Protein 2VY1 (pdb70)

Nearest PDB structures (foldseek):
  2vy1-assembly1_A  TM=1.006E+00  e=1.551E-28  Arabidopsis thaliana
  4bhk-assembly1_B  TM=9.952E-01  e=1.470E-21  Physcomitrium patens
  8p63-assembly1_H  TM=2.508E-01  e=1.959E+00  Saccharomyces cerevisiae

CATH classification: 1.10.4180.10

Radius of gyration: 17.24 Å; Cα contacts (8 Å, |Δi|>4): 182; chains: 1; bounding box: 30×41×56 Å

GO terms:
  GO:0042803 protein homodimerization activity (F, IDA)
  GO:0005515 protein binding (F, IPI)
  GO:0003700 DNA-binding transcription factor activity (F, IDA)
  GO:0031490 chromatin DNA binding (F, IDA)
  GO:0043565 sequence-specific DNA binding (F, IDA)
  GO:0005634 nucleus (C, TAS)
  GO:0003700 DNA-binding transcription factor activity (F, TAS)
  GO:0009740 gibberellic acid mediated signaling pathway (P, TAS)
  GO:0010077 maintenance of inflorescence meristem identity (P, IGI)
  GO:0010582 floral meristem determinacy (P, IGI)
  GO:0009908 flower development (P, IMP)
  GO:0000976 transcription cis-regulatory region binding (F, IPI)

B-factor: mean 44.7, std 11.56, range [27.02, 99.77]

Secondary structure (P-SEA, 3-state):
ccccccccccccccccccccaaaaaaaaaaaaaaaaaaaaaaaaacccccccccaaaaaaaaaacccccccaaaaaaaaaaaaaaccaaaaaaaaaaaaaacccaaaaaaaaaaaaaaaaaacccaaaaaaaaccccccccccaaaaaaaaaaaaaaaacccc

InterPro domains:
  IPR002910 Floricaula/leafy protein [PTHR36079] (1-395)
  IPR035079 Floricaula/Leafy protein, SAM domain [PF01698] (45-123)
  IPR035209 Floricaula/leafy, DNA-binding C-terminal domain [PF17538] (225-389)
  IPR038276 Floricaula/leafy, C-terminal domain superfamily [G3DSA:1.10.4180.10] (227-396)

Structure (mmCIF, N/CA/C/O backbone):
data_2VY1
#
_entry.id   2VY1
#
_cell.length_a   98.390
_cell.length_b   98.390
_cell.length_c   176.440
_cell.angle_alpha   90.00
_cell.angle_beta   90.00
_cell.angle_gamma   120.00
#
_symmetry.space_group_name_H-M   'P 65 2 2'
#
loop_
_entity.id
_entity.type
_entity.pdbx_description
1 polymer 'PROTEIN LEAFY'
2 polymer "5'-D(*TP*TP*AP*CP*GP*GP*AP*CP*CP*AP *CP*TP*GP*GP*TP*CP*CP*TP*TP*CP)-3'"
3 water water
#
loop_
_atom_site.group_PDB
_atom_site.id
_atom_site.type_symbol
_atom_site.label_atom_id
_atom_site.label_alt_id
_atom_site.label_comp_id
_atom_site.label_asym_id
_atom_site.label_entity_id
_atom_site.label_seq_id
_atom_site.pdbx_PDB_ins_code
_atom_site.Cartn_x
_atom_site.Cartn_y
_atom_site.Cartn_z
_atom_site.occupancy
_atom_site.B_iso_or_equiv
_atom_site.auth_seq_id
_atom_site.auth_comp_id
_atom_site.auth_asym_id
_atom_site.auth_atom_id
_atom_site.pdbx_PDB_model_num
ATOM 1 N N . ARG A 1 7 ? 42.873 28.311 -0.214 1.00 53.99 237 ARG A N 1
ATOM 2 C CA . ARG A 1 7 ? 42.132 27.870 0.970 1.00 50.55 237 ARG A CA 1
ATOM 3 C C . ARG A 1 7 ? 40.844 28.673 1.127 1.00 49.53 237 ARG A C 1
ATOM 4 O O . ARG A 1 7 ? 40.864 29.904 1.091 1.00 48.13 237 ARG A O 1
ATOM 12 N N . GLU A 1 8 ? 39.721 27.976 1.286 1.00 42.98 238 GLU A N 1
ATOM 13 C CA . GLU A 1 8 ? 38.442 28.638 1.517 1.00 42.50 238 GLU A CA 1
ATOM 14 C C . GLU A 1 8 ? 38.483 29.457 2.805 1.00 41.51 238 GLU A C 1
ATOM 15 O O . GLU A 1 8 ? 39.192 29.106 3.741 1.00 36.68 238 GLU A O 1
ATOM 21 N N . HIS A 1 9 ? 37.718 30.544 2.846 1.00 41.17 239 HIS A N 1
ATOM 22 C CA . HIS A 1 9 ? 37.549 31.303 4.079 1.00 42.21 239 HIS A CA 1
ATOM 23 C C . HIS A 1 9 ? 36.841 30.441 5.115 1.00 41.51 239 HIS A C 1
ATOM 24 O O . HIS A 1 9 ? 35.953 29.663 4.766 1.00 38.77 239 HIS A O 1
ATOM 31 N N . PRO A 1 10 ? 37.230 30.574 6.392 1.00 40.17 240 PRO A N 1
ATOM 32 C CA . PRO A 1 10 ? 36.643 29.745 7.452 1.00 39.52 240 PRO A CA 1
ATOM 33 C C . PRO A 1 10 ? 35.168 30.061 7.659 1.00 36.50 240 PRO A C 1
ATOM 34 O O . PRO A 1 10 ? 34.721 31.171 7.364 1.00 36.48 240 PRO A O 1
ATOM 38 N N . PHE A 1 11 ? 34.416 29.091 8.167 1.00 36.76 241 PHE A N 1
ATOM 39 C CA . PHE A 1 11 ? 33.014 29.321 8.485 1.00 35.27 241 PHE A CA 1
ATOM 40 C C . PHE A 1 11 ? 32.912 30.084 9.795 1.00 35.47 241 PHE A C 1
ATOM 41 O O . PHE A 1 11 ? 33.793 29.991 10.643 1.00 34.63 241 PHE A O 1
ATOM 49 N N . ILE A 1 12 ? 31.834 30.839 9.948 1.00 34.19 242 ILE A N 1
ATOM 50 C CA . ILE A 1 12 ? 31.462 31.400 11.241 1.00 36.84 242 ILE A CA 1
ATOM 51 C C . ILE A 1 12 ? 29.984 31.122 11.448 1.00 37.04 242 ILE A C 1
ATOM 52 O O . ILE A 1 12 ? 29.248 30.926 10.482 1.00 34.28 242 ILE A O 1
ATOM 57 N N . VAL A 1 13 ? 29.545 31.109 12.701 1.00 35.22 243 VAL A N 1
ATOM 58 C CA . VAL A 1 13 ? 28.135 30.887 12.992 1.00 34.64 243 VAL A CA 1
ATOM 59 C C . VAL A 1 13 ? 27.300 32.069 12.511 1.00 40.24 243 VAL A C 1
ATOM 60 O O . VAL A 1 13 ? 27.506 33.203 12.943 1.00 42.91 243 VAL A O 1
ATOM 64 N N . THR A 1 14 ? 26.370 31.805 11.598 1.00 39.55 244 THR A N 1
ATOM 65 C CA . THR A 1 14 ? 25.466 32.841 11.108 1.00 37.49 244 THR A CA 1
ATOM 66 C C . THR A 1 14 ? 24.016 32.444 11.371 1.00 41.91 244 THR A C 1
ATOM 67 O O . THR A 1 14 ? 23.713 31.272 11.619 1.00 38.84 244 THR A O 1
ATOM 71 N N . GLU A 1 15 ? 23.124 33.426 11.333 1.00 41.70 245 GLU A N 1
ATOM 72 C CA . GLU A 1 15 ? 21.699 33.149 11.424 1.00 42.01 245 GLU A CA 1
ATOM 73 C C . GLU A 1 15 ? 21.161 32.972 10.010 1.00 41.01 245 GLU A C 1
ATOM 74 O O . GLU A 1 15 ? 21.817 33.371 9.047 1.00 39.34 245 GLU A O 1
ATOM 80 N N . PRO A 1 16 ? 19.981 32.344 9.873 1.00 40.81 246 PRO A N 1
ATOM 81 C CA . PRO A 1 16 ? 19.439 32.045 8.542 1.00 43.33 246 PRO A CA 1
ATOM 82 C C . PRO A 1 16 ? 19.381 33.274 7.645 1.00 41.42 246 PRO A C 1
ATOM 83 O O . PRO A 1 16 ? 18.893 34.319 8.070 1.00 42.09 246 PRO A O 1
ATOM 87 N N . GLY A 1 17 ? 19.881 33.146 6.423 1.00 39.56 247 GLY A N 1
ATOM 88 C CA . GLY A 1 17 ? 19.828 34.229 5.458 1.00 40.96 247 GLY A CA 1
ATOM 89 C C . GLY A 1 17 ? 20.967 35.224 5.585 1.00 42.89 247 GLY A C 1
ATOM 90 O O . GLY A 1 17 ? 21.176 36.044 4.697 1.00 43.57 247 GLY A O 1
ATOM 91 N N . GLU A 1 18 ? 21.709 35.152 6.684 1.00 42.06 248 GLU A N 1
ATOM 92 C CA . GLU A 1 18 ? 22.799 36.093 6.919 1.00 42.69 248 GLU A CA 1
ATOM 93 C C . GLU A 1 18 ? 23.996 35.864 5.995 1.00 44.15 248 GLU A C 1
ATOM 94 O O . GLU A 1 18 ? 24.510 34.749 5.888 1.00 44.59 248 GLU A O 1
ATOM 100 N N . VAL A 1 19 ? 24.436 36.921 5.321 1.00 44.42 249 VAL A N 1
ATOM 101 C CA . VAL A 1 19 ? 25.690 36.869 4.583 1.00 45.94 249 VAL A CA 1
ATOM 102 C C . VAL A 1 19 ? 26.834 37.192 5.543 1.00 46.95 249 VAL A C 1
ATOM 103 O O . VAL A 1 19 ? 26.781 38.189 6.264 1.00 45.62 249 VAL A O 1
ATOM 107 N N . ALA A 1 20 ? 27.854 36.340 5.572 1.00 44.10 250 ALA A N 1
ATOM 108 C CA . ALA A 1 20 ? 28.989 36.561 6.463 1.00 44.73 250 ALA A CA 1
ATOM 109 C C . ALA A 1 20 ? 29.832 37.731 5.961 1.00 47.25 250 ALA A C 1
ATOM 110 O O . ALA A 1 20 ? 30.127 37.824 4.771 1.00 45.21 250 ALA A O 1
ATOM 112 N N . ARG A 1 21 ? 30.211 38.628 6.869 1.00 48.67 251 ARG A N 1
ATOM 113 C CA . ARG A 1 21 ? 31.016 39.789 6.496 1.00 46.69 251 ARG A CA 1
ATOM 114 C C . ARG A 1 21 ? 32.490 39.432 6.489 1.00 43.77 251 ARG A C 1
ATOM 115 O O . ARG A 1 21 ? 32.945 38.630 7.304 1.00 44.24 251 ARG A O 1
ATOM 123 N N . GLY A 1 22 ? 33.239 40.050 5.584 1.00 44.46 252 GLY A N 1
ATOM 124 C CA . GLY A 1 22 ? 34.679 39.891 5.566 1.00 44.29 252 GLY A CA 1
ATOM 125 C C . GLY A 1 22 ? 35.108 38.576 4.948 1.00 46.22 252 GLY A C 1
ATOM 126 O O . GLY A 1 22 ? 34.372 37.983 4.156 1.00 44.13 252 GLY A O 1
ATOM 127 N N . LYS A 1 23 ? 36.302 38.120 5.310 1.00 39.82 253 LYS A N 1
ATOM 128 C CA . LYS A 1 23 ? 36.850 36.895 4.744 1.00 47.13 253 LYS A CA 1
ATOM 129 C C . LYS A 1 23 ? 36.355 35.677 5.517 1.00 41.85 253 LYS A C 1
ATOM 130 O O . LYS A 1 23 ? 37.142 34.920 6.086 1.00 38.19 253 LYS A O 1
ATOM 136 N N . LYS A 1 24 ? 35.034 35.514 5.536 1.00 40.34 254 LYS A N 1
ATOM 137 C CA . LYS A 1 24 ? 34.375 34.429 6.256 1.00 41.12 254 LYS A CA 1
ATOM 138 C C . LYS A 1 24 ? 33.275 33.883 5.362 1.00 38.06 254 LYS A C 1
ATOM 139 O O . LYS A 1 24 ? 32.781 34.592 4.487 1.00 36.95 254 LYS A O 1
ATOM 145 N N . ASN A 1 25 ? 32.888 32.631 5.593 1.00 37.49 255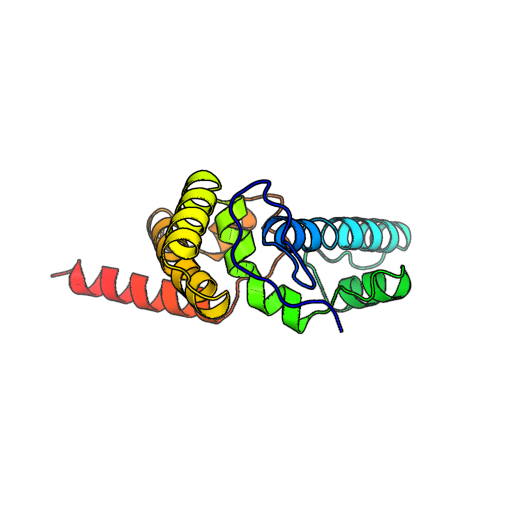 ASN A N 1
ATOM 146 C CA . ASN A 1 25 ? 31.706 32.053 4.953 1.00 37.21 255 ASN A CA 1
ATOM 147 C C . ASN A 1 25 ? 30.659 31.741 6.020 1.00 34.78 255 ASN A C 1
ATOM 148 O O . ASN A 1 25 ? 31.006 31.420 7.158 1.00 34.76 255 ASN A O 1
ATOM 153 N N . GLY A 1 26 ? 29.383 31.847 5.660 1.00 33.60 256 GLY A N 1
ATOM 154 C CA . GLY A 1 26 ? 28.300 31.573 6.599 1.00 35.11 256 GLY A CA 1
ATOM 155 C C . GLY A 1 26 ? 27.792 30.135 6.547 1.00 36.48 256 GLY A C 1
ATOM 156 O O . GLY A 1 26 ? 28.237 29.336 5.720 1.00 31.48 256 GLY A O 1
ATOM 157 N N . LEU A 1 27 ? 26.851 29.804 7.426 1.00 34.48 257 LEU A N 1
ATOM 158 C CA . LEU A 1 27 ? 26.355 28.430 7.529 1.00 35.15 257 LEU A CA 1
ATOM 159 C C . LEU A 1 27 ? 25.382 28.028 6.416 1.00 35.60 257 LEU A C 1
ATOM 160 O O . LEU A 1 27 ? 25.261 26.847 6.089 1.00 35.09 257 LEU A O 1
ATOM 165 N N . ASP A 1 28 ? 24.696 28.999 5.827 1.00 35.89 258 ASP A N 1
ATOM 166 C CA . ASP A 1 28 ? 23.841 28.700 4.687 1.00 36.60 258 ASP A CA 1
ATOM 167 C C . ASP A 1 28 ? 24.693 28.324 3.478 1.00 37.36 258 ASP A C 1
ATOM 168 O O . ASP A 1 28 ? 24.343 27.428 2.708 1.00 35.58 258 ASP A O 1
ATOM 173 N N . TYR A 1 29 ? 25.826 29.002 3.330 1.00 33.58 259 TYR A N 1
ATOM 174 C CA . TYR A 1 29 ? 26.814 28.636 2.322 1.00 32.69 259 TYR A CA 1
ATOM 175 C C . TYR A 1 29 ? 27.285 27.192 2.547 1.00 31.61 259 TYR A C 1
ATOM 176 O O . TYR A 1 29 ? 27.388 26.413 1.603 1.00 33.59 259 TYR A O 1
ATOM 185 N N . LEU A 1 30 ? 27.574 26.848 3.798 1.00 28.96 260 LEU A N 1
ATOM 186 C CA . LEU A 1 30 ? 27.941 25.481 4.167 1.00 31.69 260 LEU A CA 1
ATOM 187 C C . LEU A 1 30 ? 26.877 24.466 3.726 1.00 32.97 260 LEU A C 1
ATOM 188 O O . LEU A 1 30 ? 27.190 23.460 3.099 1.00 30.85 260 LEU A O 1
ATOM 193 N N . PHE A 1 31 ? 25.622 24.722 4.074 1.00 31.58 261 PHE A N 1
ATOM 194 C CA . PHE A 1 31 ? 24.556 23.800 3.698 1.00 32.80 2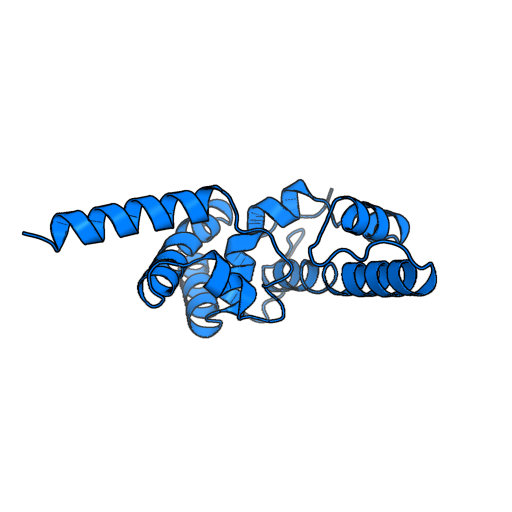61 PHE A CA 1
ATOM 195 C C . PHE A 1 31 ? 24.385 23.725 2.176 1.00 32.98 261 PHE A C 1
ATOM 196 O O . PHE A 1 31 ? 24.079 22.662 1.632 1.00 33.93 261 PHE A O 1
ATOM 204 N N . HIS A 1 32 ? 24.624 24.837 1.491 1.00 30.49 262 HIS A N 1
ATOM 205 C CA . HIS A 1 32 ? 24.582 24.854 0.032 1.00 33.65 262 HIS A CA 1
ATOM 206 C C . HIS A 1 32 ? 25.633 23.927 -0.583 1.00 35.85 262 HIS A C 1
ATOM 207 O O . HIS A 1 32 ? 25.400 23.333 -1.638 1.00 34.11 262 HIS A O 1
ATOM 214 N N . LEU A 1 33 ? 26.787 23.796 0.070 1.00 31.06 263 LEU A N 1
ATOM 215 C CA . LEU A 1 33 ? 27.817 22.893 -0.428 1.00 32.37 263 LEU A CA 1
ATOM 216 C C . LEU A 1 33 ? 27.328 21.441 -0.458 1.00 31.46 263 LEU A C 1
ATOM 217 O O . LEU A 1 33 ? 27.695 20.684 -1.355 1.00 29.73 263 LEU A O 1
ATOM 222 N N . TYR A 1 34 ? 26.516 21.057 0.530 1.00 29.75 264 TYR A N 1
ATOM 223 C CA . TYR A 1 34 ? 25.907 19.725 0.551 1.00 30.00 264 TYR A CA 1
ATOM 224 C C . TYR A 1 34 ? 24.942 19.544 -0.622 1.00 30.92 264 TYR A C 1
ATOM 225 O O . TYR A 1 34 ? 24.916 18.490 -1.250 1.00 30.44 264 TYR A O 1
ATOM 234 N N A GLU A 1 35 ? 24.163 20.582 -0.910 0.50 31.93 265 GLU A N 1
ATOM 235 N N B GLU A 1 35 ? 24.166 20.580 -0.925 0.50 31.91 265 GLU A N 1
ATOM 236 C CA A GLU A 1 35 ? 23.246 20.558 -2.043 0.50 33.80 265 GLU A CA 1
ATOM 237 C CA B GLU A 1 35 ? 23.242 20.524 -2.055 0.50 33.73 265 GLU A CA 1
ATOM 238 C C A GLU A 1 35 ? 24.006 20.392 -3.357 0.50 33.65 265 GLU A C 1
ATOM 239 C C B GLU A 1 35 ? 23.988 20.418 -3.384 0.50 33.46 265 GLU A C 1
ATOM 240 O O A GLU A 1 35 ? 23.573 19.656 -4.243 0.50 34.40 265 GLU A O 1
ATOM 241 O O B GLU A 1 35 ? 23.522 19.757 -4.312 0.50 34.42 265 GLU A O 1
ATOM 252 N N . GLN A 1 36 ? 25.143 21.073 -3.479 1.00 32.18 266 GLN A N 1
ATOM 253 C CA . GLN A 1 36 ? 25.972 20.972 -4.681 1.00 33.12 266 GLN A CA 1
ATOM 254 C C . GLN A 1 36 ? 26.532 19.561 -4.831 1.00 33.61 266 GLN A C 1
ATOM 255 O O . GLN A 1 36 ? 26.624 19.029 -5.941 1.00 31.42 266 GLN A O 1
ATOM 261 N N A CYS A 1 37 ? 26.928 18.962 -3.712 0.50 31.44 267 CYS A N 1
ATOM 262 N N B CYS A 1 37 ? 26.900 18.963 -3.704 0.50 31.48 267 CYS A N 1
ATOM 263 C CA A CYS A 1 37 ? 27.432 17.59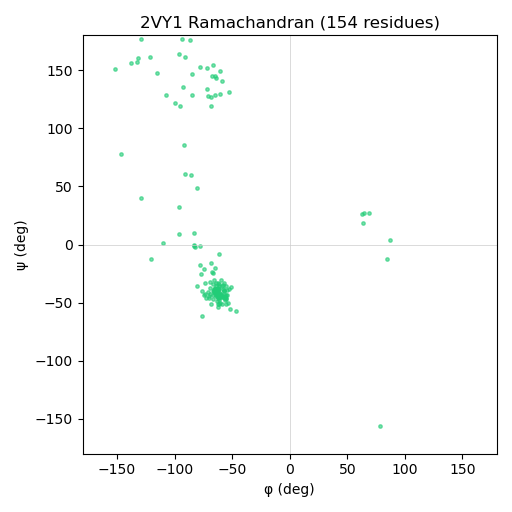1 -3.723 0.50 31.61 267 CYS A CA 1
ATOM 264 C CA B CYS A 1 37 ? 27.447 17.612 -3.687 0.50 31.60 267 CYS A CA 1
ATOM 265 C C A CYS A 1 37 ? 26.360 16.613 -4.154 0.50 32.02 267 CYS A C 1
ATOM 266 C C B CYS A 1 37 ? 26.389 16.574 -4.068 0.50 32.02 267 CYS A C 1
ATOM 267 O O A CYS A 1 37 ? 26.628 15.681 -4.910 0.50 33.72 267 CYS A O 1
ATOM 268 O O B CYS A 1 37 ? 26.693 15.575 -4.718 0.50 33.65 267 CYS A O 1
ATOM 273 N N . ARG A 1 38 ? 25.150 16.812 -3.647 1.00 31.50 268 ARG A N 1
ATOM 274 C CA . ARG A 1 38 ? 24.029 15.981 -4.045 1.00 32.90 268 ARG A CA 1
ATOM 275 C C . ARG A 1 38 ? 23.851 16.035 -5.574 1.00 35.00 268 ARG A C 1
ATOM 276 O O . ARG A 1 38 ? 23.644 15.010 -6.224 1.00 34.28 268 ARG A O 1
ATOM 284 N N . GLU A 1 39 ? 23.941 17.234 -6.142 1.00 32.35 269 GLU A N 1
ATOM 285 C CA . GLU A 1 39 ? 23.819 17.392 -7.589 1.00 35.02 269 GLU A CA 1
ATOM 286 C C . GLU A 1 39 ? 24.919 16.633 -8.315 1.00 35.46 269 GLU A C 1
ATOM 287 O O . GLU A 1 39 ? 24.664 16.006 -9.343 1.00 34.24 269 GLU A O 1
ATOM 293 N N . PHE A 1 40 ? 26.144 16.688 -7.789 1.00 33.26 270 PHE A N 1
ATOM 294 C CA . PHE A 1 40 ? 27.246 15.934 -8.395 1.00 36.31 270 PHE A CA 1
ATOM 295 C C . PHE A 1 40 ? 27.014 14.412 -8.362 1.00 35.82 270 PHE A C 1
ATOM 296 O O . PHE A 1 40 ? 27.349 13.707 -9.320 1.00 33.99 270 PHE A O 1
ATOM 304 N N . LEU A 1 41 ? 26.446 13.912 -7.265 1.00 32.66 271 LEU A N 1
ATOM 305 C CA . LEU A 1 41 ? 26.066 12.504 -7.186 1.00 32.68 271 LEU A CA 1
ATOM 306 C C . LEU A 1 41 ? 25.030 12.143 -8.268 1.00 32.66 271 LEU A C 1
ATOM 307 O O . LEU A 1 41 ? 25.154 11.115 -8.927 1.00 33.04 271 LEU A O 1
ATOM 312 N N . LEU A 1 42 ? 24.013 12.985 -8.434 1.00 33.32 272 LEU A N 1
ATOM 313 C CA . LEU A 1 42 ? 22.998 12.762 -9.471 1.00 35.00 272 LEU A CA 1
ATOM 314 C C . LEU A 1 42 ? 23.636 12.603 -10.841 1.00 33.45 272 LEU A C 1
ATOM 315 O O . LEU A 1 42 ? 23.196 11.781 -11.644 1.00 33.25 272 LEU A O 1
ATOM 320 N N . GLN A 1 43 ? 24.669 13.402 -11.102 1.00 32.91 273 GLN A N 1
ATOM 321 C CA . GLN A 1 43 ? 25.369 13.376 -12.377 1.00 34.63 273 GLN A CA 1
ATOM 322 C C . GLN A 1 43 ? 26.189 12.095 -12.529 1.00 34.98 273 GLN A C 1
ATOM 323 O O . GLN A 1 43 ? 26.228 11.502 -13.610 1.00 32.96 273 GLN A O 1
ATOM 329 N N . VAL A 1 44 ? 26.837 11.674 -11.446 1.00 32.40 274 VAL A N 1
ATOM 330 C CA . VAL A 1 44 ? 27.588 10.418 -11.434 1.00 30.19 274 VAL A CA 1
ATOM 331 C C . VAL A 1 44 ? 26.639 9.240 -11.661 1.00 29.60 274 VAL A C 1
ATOM 332 O O . VAL A 1 44 ? 26.944 8.324 -12.420 1.00 30.90 274 VAL A O 1
ATOM 336 N N . GLN A 1 45 ? 25.478 9.283 -11.011 1.00 27.69 275 GLN A N 1
ATOM 337 C CA . GLN A 1 45 ? 24.472 8.232 -11.162 1.00 31.73 275 GLN A CA 1
ATOM 338 C C . GLN A 1 45 ? 23.951 8.139 -12.602 1.00 32.41 275 GLN A C 1
ATOM 339 O O . GLN A 1 45 ? 23.765 7.049 -13.136 1.00 30.43 275 GLN A O 1
ATOM 345 N N . THR A 1 46 ? 23.699 9.288 -13.212 1.00 30.99 276 THR A N 1
ATOM 346 C CA . THR A 1 46 ? 23.216 9.327 -14.589 1.00 33.45 276 THR A CA 1
ATOM 347 C C . THR A 1 46 ? 24.167 8.597 -15.525 1.00 31.70 276 THR A C 1
ATOM 348 O O . THR A 1 46 ? 23.743 7.789 -16.353 1.00 32.11 276 THR A O 1
ATOM 352 N N . ILE A 1 47 ? 25.457 8.860 -15.361 1.00 30.53 277 ILE A N 1
ATOM 353 C CA . ILE A 1 47 ? 26.471 8.281 -16.226 1.00 34.90 277 ILE A CA 1
ATOM 354 C C . ILE A 1 47 ? 26.698 6.798 -15.931 1.00 37.92 277 ILE A C 1
ATOM 355 O O . ILE A 1 47 ? 26.828 5.996 -16.859 1.00 31.36 277 ILE A O 1
ATOM 360 N N . ALA A 1 48 ? 26.741 6.440 -14.646 1.00 30.74 278 ALA A N 1
ATOM 361 C CA . ALA A 1 48 ? 26.868 5.036 -14.257 1.00 32.47 278 ALA A CA 1
ATOM 362 C C . ALA A 1 48 ? 25.747 4.209 -14.878 1.00 31.86 278 ALA A C 1
ATOM 363 O O . ALA A 1 48 ? 25.996 3.143 -15.446 1.00 33.52 278 ALA A O 1
ATOM 365 N N . LYS A 1 49 ? 24.513 4.696 -14.771 1.00 28.96 279 LYS A N 1
ATOM 366 C CA . LYS A 1 49 ? 23.363 3.969 -15.319 1.00 34.01 279 LYS A CA 1
ATOM 367 C C . LYS A 1 49 ? 23.403 3.886 -16.854 1.00 36.34 279 LYS A C 1
ATOM 368 O O . LYS A 1 49 ? 23.081 2.854 -17.441 1.00 36.78 279 LYS A O 1
ATOM 374 N N . ASP A 1 50 ? 23.801 4.970 -17.505 1.00 34.21 280 ASP A N 1
ATOM 375 C CA . ASP A 1 50 ? 23.907 4.953 -18.961 1.00 34.47 280 ASP A CA 1
ATOM 376 C C . ASP A 1 50 ? 24.988 3.983 -19.437 1.00 35.91 280 ASP A C 1
ATOM 377 O O . ASP A 1 50 ? 24.834 3.325 -20.465 1.00 35.96 280 ASP A O 1
ATOM 382 N N . ARG A 1 51 ? 26.090 3.901 -18.697 1.00 32.36 281 ARG A N 1
ATOM 383 C CA . ARG A 1 51 ? 27.175 2.996 -19.063 1.00 34.92 281 ARG A CA 1
ATOM 384 C C . ARG A 1 51 ? 26.958 1.559 -18.580 1.00 38.91 281 ARG A C 1
ATOM 385 O O . ARG A 1 51 ? 27.793 0.689 -18.819 1.00 39.03 281 ARG A O 1
ATOM 393 N N . GLY A 1 52 ? 25.847 1.308 -17.897 1.00 35.67 282 GLY A N 1
ATOM 394 C CA . GLY A 1 52 ? 25.597 -0.014 -17.359 1.00 40.58 282 GLY A CA 1
ATOM 395 C C . GLY A 1 52 ? 26.536 -0.389 -16.221 1.00 43.62 282 GLY A C 1
ATOM 396 O O . GLY A 1 52 ? 26.809 -1.568 -16.008 1.00 43.06 282 GLY A O 1
ATOM 397 N N . GLU A 1 53 ? 27.035 0.609 -15.494 1.00 37.96 283 GLU A N 1
ATOM 398 C CA . GLU A 1 53 ? 27.913 0.356 -14.351 1.00 39.48 283 GLU A CA 1
ATOM 399 C C . GLU A 1 53 ? 27.117 0.350 -13.051 1.00 39.16 283 GLU A C 1
ATOM 400 O O . GLU A 1 53 ? 25.973 0.810 -13.004 1.00 37.81 283 GLU A O 1
ATOM 406 N N . LYS A 1 54 ? 27.710 -0.182 -11.991 1.00 43.07 284 LYS A N 1
ATOM 407 C CA . LYS A 1 54 ? 27.057 -0.096 -10.691 1.00 44.11 284 LYS A CA 1
ATOM 408 C C . LYS A 1 54 ? 26.869 1.378 -10.324 1.00 37.14 284 LYS A C 1
ATOM 409 O O . LYS A 1 54 ? 27.799 2.178 -10.414 1.00 44.85 284 LYS A O 1
ATOM 415 N N . CYS A 1 55 ? 25.647 1.724 -9.946 1.00 35.19 285 CYS A N 1
ATOM 416 C CA . CYS A 1 55 ? 25.275 3.089 -9.617 1.00 40.38 285 CYS A CA 1
ATOM 417 C C . CYS A 1 55 ? 25.371 3.339 -8.113 1.00 42.09 285 CYS A C 1
ATOM 418 O O . CYS A 1 55 ? 24.665 2.701 -7.335 1.00 35.75 285 CYS A O 1
ATOM 421 N N . PRO A 1 56 ? 26.229 4.284 -7.696 1.00 44.27 286 PRO A N 1
ATOM 422 C CA . PRO A 1 56 ? 26.334 4.612 -6.266 1.00 37.39 286 PRO A CA 1
ATOM 423 C C . PRO A 1 56 ? 25.032 5.214 -5.733 1.00 35.77 286 PRO A C 1
ATOM 424 O O . PRO A 1 56 ? 24.339 5.931 -6.453 1.00 36.55 286 PRO A O 1
ATOM 428 N N . THR A 1 57 ? 24.695 4.912 -4.486 1.00 31.15 287 THR A N 1
ATOM 429 C CA . THR A 1 57 ? 23.531 5.511 -3.851 1.00 34.91 287 THR A CA 1
ATOM 430 C C . THR A 1 57 ? 23.960 6.489 -2.751 1.00 37.32 287 THR A C 1
ATOM 431 O O . THR A 1 57 ? 23.121 7.079 -2.077 1.00 35.74 287 THR A O 1
ATOM 435 N N . LYS A 1 58 ? 25.268 6.647 -2.570 1.00 36.32 288 LYS A N 1
ATOM 436 C CA . LYS A 1 58 ? 25.800 7.530 -1.536 1.00 35.41 288 LYS A CA 1
ATOM 437 C C . LYS A 1 58 ? 26.862 8.418 -2.142 1.00 33.98 288 LYS A C 1
ATOM 438 O O . LYS A 1 58 ? 27.409 8.105 -3.197 1.00 33.86 288 LYS A O 1
ATOM 444 N N . VAL A 1 59 ? 27.167 9.524 -1.472 1.00 32.20 289 VAL A N 1
ATOM 445 C CA . VAL A 1 59 ? 28.310 10.326 -1.870 1.00 34.39 289 VAL A CA 1
ATOM 446 C C . VAL A 1 59 ? 29.540 9.496 -1.566 1.00 32.49 289 VAL A C 1
ATOM 447 O O . VAL A 1 59 ? 29.700 9.012 -0.449 1.00 38.29 289 VAL A O 1
ATOM 451 N N . THR A 1 60 ? 30.393 9.323 -2.567 1.00 34.58 290 THR A N 1
ATOM 452 C CA . THR A 1 60 ? 31.571 8.477 -2.460 1.00 34.88 290 THR A CA 1
ATOM 453 C C . THR A 1 60 ? 32.779 9.262 -2.925 1.00 33.63 290 THR A C 1
ATOM 454 O O . THR A 1 60 ? 32.645 10.395 -3.386 1.00 33.69 290 THR A O 1
ATOM 458 N N . ASN A 1 61 ? 33.958 8.654 -2.824 1.00 35.68 291 ASN A N 1
ATOM 459 C CA . ASN A 1 61 ? 35.168 9.263 -3.357 1.00 34.18 291 ASN A CA 1
ATOM 460 C C . ASN A 1 61 ? 34.958 9.685 -4.799 1.00 38.47 291 ASN A C 1
ATOM 461 O O . ASN A 1 61 ? 35.479 10.709 -5.245 1.00 37.67 291 ASN A O 1
ATOM 466 N N . GLN A 1 62 ? 34.200 8.876 -5.532 1.00 38.53 292 GLN A N 1
ATOM 467 C CA . GLN A 1 62 ? 33.933 9.140 -6.944 1.00 41.64 292 GLN A CA 1
ATOM 468 C C . GLN A 1 62 ? 33.251 10.499 -7.108 1.00 36.09 292 GLN A C 1
ATOM 469 O O . GLN A 1 62 ? 33.599 11.292 -7.982 1.00 38.18 292 GLN A O 1
ATOM 475 N N . VAL A 1 63 ? 32.290 10.779 -6.237 1.00 35.82 293 VAL A N 1
ATOM 476 C CA . VAL A 1 63 ? 31.558 12.032 -6.322 1.00 33.83 293 VAL A CA 1
ATOM 477 C C . VAL A 1 63 ? 32.457 13.227 -6.016 1.00 34.54 293 VAL A C 1
ATOM 478 O O . VAL A 1 63 ? 32.414 14.239 -6.714 1.00 35.16 293 VAL A O 1
ATOM 482 N N . PHE A 1 64 ? 33.284 13.109 -4.979 1.00 34.39 294 PHE A N 1
ATOM 483 C CA . PHE A 1 64 ? 34.235 14.171 -4.658 1.00 32.78 294 PHE A CA 1
ATOM 484 C C . PHE A 1 64 ? 35.202 14.425 -5.818 1.00 37.30 294 PHE A C 1
ATOM 485 O O . PHE A 1 64 ? 35.488 15.576 -6.159 1.00 34.36 294 PHE A O 1
ATOM 493 N N . ARG A 1 65 ? 35.702 13.360 -6.441 1.00 36.97 295 ARG A N 1
ATOM 494 C CA . ARG A 1 65 ? 36.591 13.544 -7.591 1.00 38.05 295 ARG A CA 1
ATOM 495 C C . ARG A 1 65 ? 35.856 14.247 -8.719 1.00 37.17 295 ARG A C 1
ATOM 496 O O . ARG A 1 65 ? 36.413 15.093 -9.414 1.00 41.53 295 ARG A O 1
ATOM 504 N N . TYR A 1 66 ? 34.596 13.883 -8.901 1.00 39.32 296 TYR A N 1
ATOM 505 C CA . TYR A 1 66 ? 33.775 14.498 -9.927 1.00 43.35 296 TYR A CA 1
ATOM 506 C C . TYR A 1 66 ? 33.578 16.002 -9.662 1.00 43.58 296 TYR A C 1
ATOM 507 O O . TYR A 1 66 ? 33.700 16.824 -10.573 1.00 42.43 296 TYR A O 1
ATOM 516 N N . ALA A 1 67 ? 33.290 16.357 -8.412 1.00 39.36 297 ALA A N 1
ATOM 517 C CA . 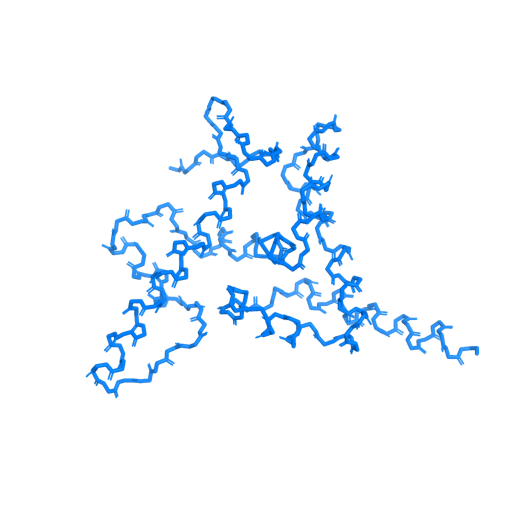ALA A 1 67 ? 33.199 17.764 -8.018 1.00 38.86 297 ALA A CA 1
ATOM 518 C C . ALA A 1 67 ? 34.466 18.529 -8.403 1.00 41.93 297 ALA A C 1
ATOM 519 O O . ALA A 1 67 ? 34.401 19.597 -9.013 1.00 43.03 297 ALA A O 1
ATOM 521 N N . LYS A 1 68 ? 35.617 17.977 -8.033 1.00 37.84 298 LYS A N 1
ATOM 522 C CA . LYS A 1 68 ? 36.895 18.621 -8.309 1.00 43.94 298 LYS A CA 1
ATOM 523 C C . LYS A 1 68 ? 37.104 18.803 -9.814 1.00 49.16 298 LYS A C 1
ATOM 524 O O . LYS A 1 68 ? 37.533 19.865 -10.268 1.00 48.06 298 LYS A O 1
ATOM 530 N N . LYS A 1 69 ? 36.794 17.760 -10.580 1.00 44.76 299 LYS A N 1
ATOM 531 C CA . LYS A 1 69 ? 36.945 17.807 -12.032 1.00 51.79 299 LYS A CA 1
ATOM 532 C C . LYS A 1 69 ? 36.064 18.886 -12.649 1.00 51.38 299 LYS A C 1
ATOM 533 O O . LYS A 1 69 ? 36.440 19.509 -13.641 1.00 54.55 299 LYS A O 1
ATOM 539 N N . SER A 1 70 ? 34.890 19.101 -12.062 1.00 48.33 300 SER A N 1
ATOM 540 C CA . SER A 1 70 ? 33.942 20.078 -12.589 1.00 46.54 300 SER A CA 1
ATOM 541 C C . SER A 1 70 ? 34.242 21.508 -12.140 1.00 49.17 300 SER A C 1
ATOM 542 O O . SER A 1 70 ? 33.438 22.415 -12.351 1.00 52.16 300 SER A O 1
ATOM 545 N N . GLY A 1 71 ? 35.399 21.707 -11.522 1.00 46.79 301 GLY A N 1
ATOM 546 C CA . GLY A 1 71 ? 35.799 23.033 -11.091 1.00 50.77 301 GLY A CA 1
ATOM 547 C C . GLY A 1 71 ? 35.314 23.442 -9.708 1.00 52.25 301 GLY A C 1
ATOM 548 O O . GLY A 1 71 ? 35.544 24.574 -9.286 1.00 49.12 301 GLY A O 1
ATOM 549 N N . ALA A 1 72 ? 34.645 22.534 -8.998 1.00 48.71 302 ALA A N 1
ATOM 550 C CA . ALA A 1 72 ? 34.188 22.833 -7.643 1.00 43.24 302 ALA A CA 1
ATOM 551 C C . ALA A 1 72 ? 35.248 22.421 -6.626 1.00 45.25 302 ALA A C 1
ATOM 552 O O . ALA A 1 72 ? 35.017 21.576 -5.756 1.00 40.73 302 ALA A O 1
ATOM 554 N N . SER A 1 73 ? 36.418 23.033 -6.758 1.00 48.78 303 SER A N 1
ATOM 555 C CA . SER A 1 73 ? 37.576 22.727 -5.927 1.00 52.79 303 SER A CA 1
ATOM 556 C C . SER A 1 73 ? 37.312 22.945 -4.437 1.00 50.35 303 SER A C 1
ATOM 557 O O . SER A 1 73 ? 37.809 22.202 -3.592 1.00 53.79 303 SER A O 1
ATOM 560 N N . TYR A 1 74 ? 36.520 23.963 -4.124 1.00 48.18 304 TYR A N 1
ATOM 561 C CA . TYR A 1 74 ? 36.203 24.301 -2.739 1.00 46.43 304 TYR A CA 1
ATOM 562 C C . TYR A 1 74 ? 35.474 23.170 -2.025 1.00 46.32 304 TYR A C 1
ATOM 563 O O . TYR A 1 74 ? 35.234 23.230 -0.820 1.00 46.08 304 TYR A O 1
ATOM 572 N N . ILE A 1 75 ? 35.094 22.143 -2.771 1.00 41.44 305 ILE A N 1
ATOM 573 C CA . ILE A 1 75 ? 34.530 20.965 -2.143 1.00 39.19 305 ILE A CA 1
ATOM 574 C C . ILE A 1 75 ? 35.666 19.981 -1.877 1.00 45.32 305 ILE A C 1
ATOM 575 O O . ILE A 1 75 ? 36.561 19.805 -2.713 1.00 43.06 305 ILE A O 1
ATOM 580 N N . ASN A 1 76 ? 35.667 19.398 -0.684 1.00 37.10 306 ASN A N 1
ATOM 581 C CA . ASN A 1 76 ? 36.629 18.358 -0.342 1.00 33.95 306 ASN A CA 1
ATOM 582 C C . ASN A 1 76 ? 36.032 17.419 0.702 1.00 33.94 306 ASN A C 1
ATOM 583 O O . ASN A 1 76 ? 35.176 17.820 1.495 1.00 32.48 306 ASN A O 1
ATOM 588 N N . LYS A 1 77 ? 36.477 16.169 0.689 1.00 30.64 307 LYS A N 1
ATOM 589 C CA . LYS A 1 77 ? 35.879 15.131 1.524 1.00 31.82 307 LYS A CA 1
ATOM 590 C C . LYS A 1 77 ? 35.954 15.393 3.043 1.00 27.87 307 LYS A C 1
ATOM 591 O O . LYS A 1 77 ? 34.935 15.300 3.745 1.00 28.93 307 LYS A O 1
ATOM 597 N N . PRO A 1 78 ? 37.156 15.714 3.565 1.00 31.71 308 PRO A N 1
ATOM 598 C CA . PRO A 1 78 ? 37.272 15.888 5.024 1.00 31.45 308 PRO A CA 1
ATOM 599 C C . PRO A 1 78 ? 36.312 16.955 5.547 1.00 28.56 308 PRO A C 1
ATOM 600 O O . PRO A 1 78 ? 35.647 16.739 6.558 1.00 30.88 308 PRO A O 1
ATOM 604 N N . LYS A 1 79 ? 36.239 18.092 4.865 1.00 29.37 309 LYS A N 1
ATOM 605 C CA . LYS A 1 79 ? 35.353 19.177 5.300 1.00 32.39 309 LYS A CA 1
ATOM 606 C C . LYS A 1 79 ? 33.875 18.784 5.253 1.00 30.64 309 LYS A C 1
ATOM 607 O O . LYS A 1 79 ? 33.112 19.072 6.183 1.00 30.64 309 LYS A O 1
ATOM 613 N N . MET A 1 80 ? 33.464 18.140 4.166 1.00 30.29 310 MET A N 1
ATOM 614 C CA . MET A 1 80 ? 32.068 17.722 4.037 1.00 29.75 310 MET A CA 1
ATOM 615 C C . MET A 1 80 ? 31.700 16.668 5.078 1.00 27.02 310 MET A C 1
ATOM 616 O O . MET A 1 80 ? 30.623 16.728 5.662 1.00 28.61 310 MET A O 1
ATOM 621 N N . ARG A 1 81 ? 32.586 15.700 5.306 1.00 28.74 311 ARG A N 1
ATOM 622 C CA . ARG A 1 81 ? 32.332 14.684 6.324 1.00 29.76 311 ARG A CA 1
ATOM 623 C C . ARG A 1 81 ? 32.281 15.306 7.726 1.00 32.73 311 ARG A C 1
ATOM 624 O O . ARG A 1 81 ? 31.468 14.907 8.562 1.00 29.46 311 ARG A O 1
ATOM 632 N N . HIS A 1 82 ? 33.153 16.282 7.974 1.00 31.69 312 HIS A N 1
ATOM 633 C CA . HIS A 1 82 ? 33.233 16.937 9.286 1.00 29.27 312 HIS A CA 1
ATOM 634 C C . HIS A 1 82 ? 31.896 17.555 9.707 1.00 30.02 312 HIS A C 1
ATOM 635 O O . HIS A 1 82 ? 31.444 17.364 10.835 1.00 30.43 312 HIS A O 1
ATOM 642 N N . TYR A 1 83 ? 31.247 18.272 8.795 1.00 28.36 313 TYR A N 1
ATOM 643 C CA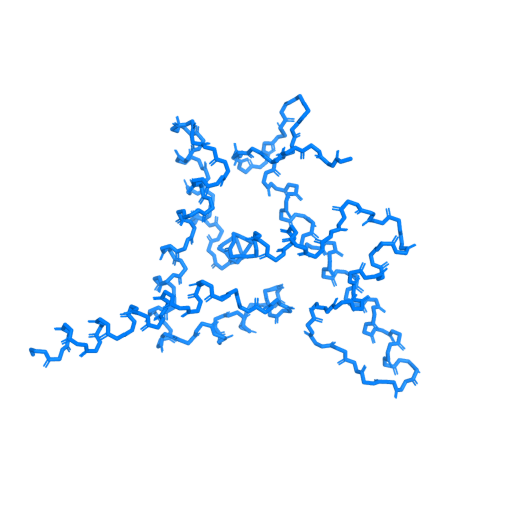 . TYR A 1 83 ? 30.018 18.984 9.137 1.00 29.07 313 TYR A CA 1
ATOM 644 C C . TYR A 1 83 ? 28.708 18.259 8.799 1.00 32.38 313 TYR A C 1
ATOM 645 O O . TYR A 1 83 ? 27.633 18.845 8.906 1.00 30.61 313 TYR A O 1
ATOM 654 N N . VAL A 1 84 ? 28.778 16.995 8.396 1.00 32.50 314 VAL A N 1
ATOM 655 C CA . VAL A 1 84 ? 27.563 16.324 7.933 1.00 28.27 314 VAL A CA 1
ATOM 656 C C . VAL A 1 84 ? 26.414 16.295 8.963 1.00 28.70 314 VAL A C 1
ATOM 657 O O . VAL A 1 84 ? 25.251 16.496 8.602 1.00 30.18 314 VAL A O 1
ATOM 661 N N . HIS A 1 85 ? 26.718 16.071 10.242 1.00 27.89 315 HIS A N 1
ATOM 662 C CA . HIS A 1 85 ? 25.647 16.035 11.241 1.00 29.01 315 HIS A CA 1
ATOM 663 C C . HIS A 1 85 ? 24.995 17.411 11.416 1.00 31.77 315 HIS A C 1
ATOM 664 O O . HIS A 1 85 ? 23.835 17.502 11.814 1.00 32.31 315 HIS A O 1
ATOM 671 N N . CYS A 1 86 ? 25.729 18.476 11.086 1.00 29.25 316 CYS A N 1
ATOM 672 C CA . CYS A 1 86 ? 25.164 19.828 11.128 1.00 30.84 316 CYS A CA 1
ATOM 673 C C . CYS A 1 86 ? 24.142 19.996 10.015 1.00 31.05 316 CYS A C 1
ATOM 674 O O . CYS A 1 86 ? 23.059 20.550 10.219 1.00 27.49 316 CYS A O 1
ATOM 677 N N . TYR A 1 87 ? 24.502 19.524 8.827 1.00 29.26 317 TYR A N 1
ATOM 678 C CA . TYR A 1 87 ? 23.582 19.527 7.700 1.00 28.98 317 TYR A CA 1
ATOM 679 C C . TYR A 1 87 ? 22.380 18.630 8.006 1.00 29.80 317 TYR A C 1
ATOM 680 O O . TYR A 1 87 ? 21.242 18.953 7.652 1.00 33.92 317 TYR A O 1
ATOM 689 N N . ALA A 1 88 ? 22.633 17.504 8.672 1.00 31.01 318 ALA A N 1
ATOM 690 C CA . ALA A 1 88 ? 21.559 16.597 9.082 1.00 32.42 318 ALA A CA 1
ATOM 691 C C . ALA A 1 88 ? 20.493 17.301 9.917 1.00 34.49 318 ALA A C 1
ATOM 692 O O . ALA A 1 88 ? 19.297 17.125 9.684 1.00 34.84 318 ALA A O 1
ATOM 694 N N . LEU A 1 89 ? 20.927 18.080 10.906 1.00 33.19 319 LEU A N 1
ATOM 695 C CA . LEU A 1 89 ? 19.988 18.764 11.786 1.00 31.62 319 LEU A CA 1
ATOM 696 C C . LEU A 1 89 ? 19.189 19.794 11.000 1.00 32.06 319 LEU A C 1
ATOM 697 O O . LEU A 1 89 ? 17.983 19.938 11.191 1.00 37.05 319 LEU A O 1
ATOM 702 N N . HIS A 1 90 ? 19.868 20.505 10.108 1.00 31.49 320 HIS A N 1
ATOM 703 C CA . HIS A 1 90 ? 19.216 21.462 9.219 1.00 33.73 320 HIS A CA 1
ATOM 704 C C . HIS A 1 90 ? 18.122 20.782 8.377 1.00 38.51 320 HIS A C 1
ATOM 705 O O . HIS A 1 90 ? 17.053 21.355 8.153 1.00 37.15 320 HIS A O 1
ATOM 712 N N . CYS A 1 91 ? 18.398 19.564 7.915 1.00 35.15 321 CYS A N 1
ATOM 713 C CA . CYS A 1 91 ? 17.447 18.816 7.084 1.00 36.28 321 CYS A CA 1
ATOM 714 C C . CYS A 1 91 ? 16.270 18.299 7.902 1.00 37.22 321 CYS A C 1
ATOM 715 O O . CYS A 1 91 ? 15.114 18.417 7.491 1.00 39.62 321 CYS A O 1
ATOM 718 N N . LEU A 1 92 ? 16.580 17.717 9.056 1.00 33.37 322 LEU A N 1
ATOM 719 C CA . LEU A 1 92 ? 15.594 16.983 9.843 1.00 37.06 322 LEU 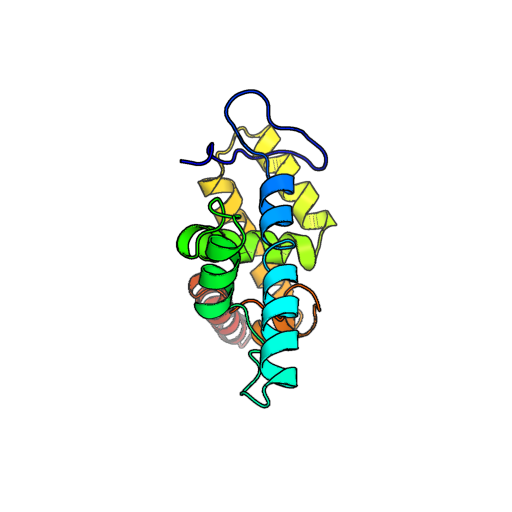A CA 1
ATOM 720 C C . LEU A 1 92 ? 14.688 17.879 10.685 1.00 40.71 322 LEU A C 1
ATOM 721 O O . LEU A 1 92 ? 13.509 17.583 10.865 1.00 40.49 322 LEU A O 1
ATOM 726 N N . ASP A 1 93 ? 15.232 18.971 11.210 1.00 36.06 323 ASP A N 1
ATOM 727 C CA . ASP A 1 93 ? 14.428 19.884 12.016 1.00 38.59 323 ASP A CA 1
ATOM 728 C C . ASP A 1 93 ? 14.938 21.298 11.798 1.00 39.64 323 ASP A C 1
ATOM 729 O O . ASP A 1 93 ? 15.675 21.834 12.620 1.00 38.30 323 ASP A O 1
ATOM 734 N N . GLU A 1 94 ? 14.561 21.890 10.670 1.00 39.23 324 GLU A N 1
ATOM 735 C CA . GLU A 1 94 ? 15.111 23.179 10.282 1.00 41.67 324 GLU A CA 1
ATOM 736 C C . GLU A 1 94 ? 14.860 24.256 11.340 1.00 46.87 324 GLU A C 1
ATOM 737 O O . GLU A 1 94 ? 15.707 25.124 11.559 1.00 42.50 324 GLU A O 1
ATOM 743 N N . GLU A 1 95 ? 13.710 24.187 12.006 1.00 44.01 325 GLU A N 1
ATOM 744 C CA . GLU A 1 95 ? 13.388 25.157 13.047 1.00 47.32 325 GLU A CA 1
ATOM 745 C C . GLU A 1 95 ? 14.365 25.077 14.208 1.00 45.56 325 GLU A C 1
ATOM 746 O O . GLU A 1 95 ? 14.886 26.098 14.659 1.00 44.43 325 GLU A O 1
ATOM 752 N N . ALA A 1 96 ? 14.613 23.864 14.692 1.00 38.81 326 ALA A N 1
ATOM 753 C CA . ALA A 1 96 ? 15.586 23.675 15.759 1.00 42.98 326 ALA A CA 1
ATOM 754 C C . ALA A 1 96 ? 16.984 24.085 15.289 1.00 41.46 326 ALA A C 1
ATOM 755 O O . ALA A 1 96 ? 17.751 24.678 16.048 1.00 40.24 326 ALA A O 1
ATOM 757 N N . SER A 1 97 ? 17.307 23.771 14.037 1.00 39.94 327 SER A N 1
ATOM 758 C CA . SER A 1 97 ? 18.596 24.155 13.461 1.00 40.70 327 SER A CA 1
ATOM 759 C C . SER A 1 97 ? 18.769 25.675 13.500 1.00 39.13 327 SER A C 1
ATOM 760 O O . SER A 1 97 ? 19.781 26.182 13.975 1.00 37.28 327 SER A O 1
ATOM 763 N N . ASN A 1 98 ? 17.772 26.389 12.991 1.00 40.56 328 ASN A N 1
ATOM 764 C CA . ASN A 1 98 ? 17.775 27.847 13.016 1.00 43.81 328 ASN A CA 1
ATOM 765 C C . ASN A 1 98 ? 17.912 28.418 14.426 1.00 44.30 328 ASN A C 1
ATOM 766 O O . ASN A 1 98 ? 18.678 29.354 14.656 1.00 41.18 328 ASN A O 1
ATOM 771 N N . ALA A 1 99 ? 17.162 27.857 15.369 1.00 42.71 329 ALA A N 1
ATOM 772 C CA . ALA A 1 99 ? 17.195 28.346 16.742 1.00 41.51 329 ALA A CA 1
ATOM 773 C C . ALA A 1 99 ? 18.557 28.111 17.395 1.00 42.50 329 ALA A C 1
ATOM 774 O O . ALA A 1 99 ? 19.051 28.957 18.145 1.00 41.23 329 ALA A O 1
ATOM 776 N N . LEU A 1 100 ? 19.174 26.968 17.109 1.00 39.52 330 LEU A N 1
ATOM 777 C CA . LEU A 1 100 ? 20.484 26.677 17.678 1.00 38.12 330 LEU A CA 1
ATOM 778 C C . LEU A 1 100 ? 21.532 27.638 17.110 1.00 39.76 330 LEU A C 1
ATOM 779 O O . LEU A 1 100 ? 22.414 28.112 17.830 1.00 39.06 330 LEU A O 1
ATOM 784 N N . ARG A 1 101 ? 21.424 27.927 15.817 1.00 37.91 331 ARG A N 1
ATOM 785 C CA . ARG A 1 101 ? 22.322 28.874 15.168 1.00 38.47 331 ARG A CA 1
ATOM 786 C C . ARG A 1 101 ? 22.198 30.271 15.799 1.00 43.15 331 ARG A C 1
ATOM 787 O O . ARG A 1 101 ? 23.205 30.906 16.120 1.00 39.06 331 ARG A O 1
ATOM 795 N N . ARG A 1 102 ? 20.963 30.738 15.979 1.00 39.65 332 ARG A N 1
ATOM 796 C CA . ARG A 1 102 ? 20.722 32.045 16.593 1.00 44.10 332 ARG A CA 1
ATOM 797 C C . ARG A 1 102 ? 21.273 32.114 18.016 1.00 43.10 332 ARG A C 1
ATOM 798 O O . ARG A 1 102 ? 21.898 33.102 18.397 1.00 48.93 332 ARG A O 1
ATOM 806 N N . ALA A 1 103 ? 21.063 31.055 18.788 1.00 40.81 333 ALA A N 1
ATOM 807 C CA . ALA A 1 103 ? 21.538 31.006 20.165 1.00 44.55 333 ALA A CA 1
ATOM 808 C C . ALA A 1 103 ? 23.057 31.082 20.243 1.00 47.68 333 ALA A C 1
ATOM 809 O O . ALA A 1 103 ? 23.612 31.805 21.077 1.00 45.98 333 ALA A O 1
ATOM 811 N N . PHE A 1 104 ? 23.727 30.322 19.383 1.00 41.19 334 PHE A N 1
ATOM 812 C CA . PHE A 1 104 ? 25.186 30.263 19.410 1.00 41.67 334 PHE A CA 1
ATOM 813 C C . PHE A 1 104 ? 25.822 31.536 18.848 1.00 40.85 334 PHE A C 1
ATOM 814 O O . PHE A 1 104 ? 26.879 31.969 19.315 1.00 41.91 334 PHE A O 1
ATOM 822 N N . LYS A 1 105 ? 25.167 32.146 17.867 1.00 39.66 335 LYS A N 1
ATOM 823 C CA . LYS A 1 105 ? 25.615 33.437 17.369 1.00 44.17 335 LYS A CA 1
ATOM 824 C C . LYS A 1 105 ? 25.539 34.475 18.489 1.00 47.77 335 LYS A C 1
ATOM 825 O O . LYS A 1 105 ? 26.512 35.174 18.765 1.00 45.15 335 LYS A O 1
ATOM 831 N N . GLU A 1 106 ? 24.379 34.560 19.135 1.00 47.12 336 GLU A N 1
ATOM 832 C CA . GLU A 1 106 ? 24.174 35.500 20.233 1.00 49.31 336 GLU A CA 1
ATOM 833 C C . GLU A 1 106 ? 25.246 35.362 21.311 1.00 50.24 336 GLU A C 1
ATOM 834 O O . GLU A 1 106 ? 25.703 36.357 21.873 1.00 50.12 336 GLU A O 1
ATOM 840 N N . ARG A 1 107 ? 25.655 34.129 21.590 1.00 46.40 337 ARG A N 1
ATOM 841 C CA . ARG A 1 107 ? 26.645 33.869 22.629 1.00 46.01 337 ARG A CA 1
ATOM 842 C C . ARG A 1 107 ? 28.085 34.072 22.166 1.00 44.51 337 ARG A C 1
ATOM 843 O O . ARG A 1 107 ? 29.017 33.907 22.951 1.00 42.14 337 ARG A O 1
ATOM 851 N N . GLY A 1 108 ? 28.266 34.414 20.894 1.00 41.99 338 GLY A N 1
ATOM 852 C CA . GLY A 1 108 ? 29.598 34.571 20.333 1.00 43.55 338 GLY A CA 1
ATOM 853 C C . GLY A 1 108 ? 30.423 33.293 20.293 1.00 43.16 338 GLY A C 1
ATOM 854 O O . GLY A 1 108 ? 31.651 33.340 20.336 1.00 42.45 338 GLY A O 1
ATOM 855 N N . GLU A 1 109 ? 29.754 32.146 20.212 1.00 42.25 339 GLU A N 1
ATOM 856 C CA . GLU A 1 109 ? 30.446 30.862 20.107 1.00 40.64 339 GLU A CA 1
ATOM 857 C C . GLU A 1 109 ? 31.072 30.702 18.726 1.00 38.08 339 GLU A C 1
ATOM 858 O O . GLU A 1 109 ? 30.582 31.264 17.743 1.00 38.71 339 GLU A O 1
ATOM 864 N N . ASN A 1 110 ? 32.157 29.941 18.652 1.00 38.28 340 ASN A N 1
ATOM 865 C CA . ASN A 1 110 ? 32.775 29.643 17.368 1.00 41.82 340 ASN A CA 1
ATOM 866 C C . ASN A 1 110 ? 32.126 28.420 16.705 1.00 39.15 340 ASN A C 1
ATOM 867 O O . ASN A 1 110 ? 31.242 27.790 17.287 1.00 37.11 340 ASN A O 1
ATOM 872 N N . VAL A 1 111 ? 32.551 28.106 15.487 1.00 37.97 341 VAL A N 1
ATOM 873 C CA . VAL A 1 111 ? 31.914 27.046 14.710 1.00 37.12 341 VAL A CA 1
ATOM 874 C C . VAL A 1 111 ? 32.100 25.670 15.339 1.00 35.96 341 VAL A C 1
ATOM 875 O O . VAL A 1 111 ? 31.176 24.860 15.352 1.00 37.25 341 VAL A O 1
ATOM 879 N N . GLY A 1 112 ? 33.288 25.414 15.875 1.00 35.87 342 GLY A N 1
ATOM 880 C CA . GLY A 1 112 ? 33.553 24.164 16.565 1.00 34.58 342 GLY A CA 1
ATOM 881 C C . GLY A 1 112 ? 32.572 23.883 17.689 1.00 40.04 342 GLY A C 1
ATOM 882 O O . GLY A 1 112 ? 32.093 22.747 17.837 1.00 35.95 342 GLY A O 1
ATOM 883 N N . SER A 1 113 ? 32.264 24.912 18.484 1.00 36.73 343 SER A N 1
ATOM 884 C CA . SER A 1 113 ? 31.325 24.760 19.599 1.00 37.15 343 SER A CA 1
ATOM 885 C C . SER A 1 113 ? 29.891 24.560 19.118 1.00 33.39 343 SER A C 1
ATOM 886 O O . SER A 1 113 ? 29.178 23.704 19.626 1.00 35.94 343 SER A O 1
ATOM 889 N N . TRP A 1 114 ? 29.459 25.372 18.160 1.00 33.58 344 TRP A N 1
ATOM 890 C CA . TRP A 1 114 ? 28.138 25.180 17.577 1.00 36.42 344 TRP A CA 1
ATOM 891 C C . TRP A 1 114 ? 27.997 23.753 17.024 1.00 35.80 344 TRP A C 1
ATOM 892 O O . TRP A 1 114 ? 26.987 23.079 17.254 1.00 37.52 344 TRP A O 1
ATOM 903 N N . ARG A 1 115 ? 29.020 23.297 16.304 1.00 35.48 345 ARG A N 1
ATOM 904 C CA . ARG A 1 115 ? 29.025 21.950 15.731 1.00 36.41 345 ARG A CA 1
ATOM 905 C C . ARG A 1 115 ? 28.788 20.895 16.806 1.00 37.73 345 ARG A C 1
ATOM 906 O O . ARG A 1 115 ? 27.982 19.972 16.630 1.00 34.80 345 ARG A O 1
ATOM 914 N N . GLN A 1 116 ? 29.488 21.033 17.927 1.00 35.69 346 GLN A N 1
ATOM 915 C CA . GLN A 1 116 ? 29.343 20.084 19.020 1.00 36.49 346 GLN A CA 1
ATOM 916 C C . GLN A 1 116 ? 27.919 20.072 19.557 1.00 38.86 346 GLN A C 1
ATOM 917 O O . GLN A 1 116 ? 27.381 19.015 19.892 1.00 40.50 346 GLN A O 1
ATOM 923 N N . ALA A 1 117 ? 27.307 21.249 19.627 1.00 36.41 347 ALA A N 1
ATOM 924 C CA . ALA A 1 117 ? 25.945 21.374 20.143 1.00 38.83 347 ALA A CA 1
ATOM 925 C C . ALA A 1 117 ? 24.890 20.735 19.232 1.00 39.71 347 ALA A C 1
ATOM 926 O O . ALA A 1 117 ? 23.750 20.521 19.648 1.00 38.10 347 ALA A O 1
ATOM 928 N N . CYS A 1 118 ? 25.264 20.449 17.988 1.00 36.14 348 CYS A N 1
ATOM 929 C CA . CYS A 1 118 ? 24.313 19.917 17.012 1.00 35.91 348 CYS A CA 1
ATOM 930 C C . CYS A 1 118 ? 23.973 18.447 17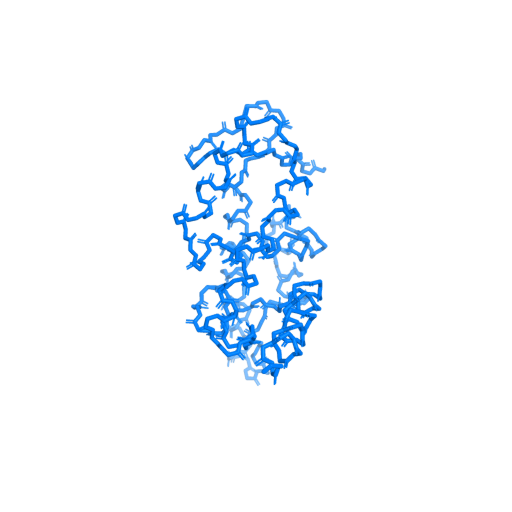.258 1.00 36.54 348 CYS A C 1
ATOM 931 O O . CYS A 1 118 ? 22.939 17.953 16.791 1.00 37.82 348 CYS A O 1
ATOM 934 N N . TYR A 1 119 ? 24.850 17.751 17.973 1.00 32.50 349 TYR A N 1
ATOM 935 C CA . TYR A 1 119 ? 24.652 16.333 18.261 1.00 40.44 349 TYR A CA 1
ATOM 936 C C . TYR A 1 119 ? 23.392 16.087 19.076 1.00 42.13 349 TYR A C 1
ATOM 937 O O . TYR A 1 119 ? 22.537 15.293 18.686 1.00 39.27 349 TYR A O 1
ATOM 946 N N . LYS A 1 120 ? 23.281 16.782 20.204 1.00 42.96 350 LYS A N 1
ATOM 947 C CA . LYS A 1 120 ? 22.200 16.532 21.160 1.00 43.84 350 LYS A CA 1
ATOM 948 C C . LYS A 1 120 ? 20.809 16.420 20.539 1.00 42.07 350 LYS A C 1
ATOM 949 O O . LYS A 1 120 ? 20.132 15.410 20.728 1.00 45.69 350 LYS A O 1
ATOM 955 N N . PRO A 1 121 ? 20.365 17.458 19.809 1.00 41.40 351 PRO A N 1
ATOM 956 C CA . PRO A 1 121 ? 19.039 17.369 19.192 1.00 41.46 351 PRO A CA 1
ATOM 957 C C . PRO A 1 121 ? 18.917 16.198 18.213 1.00 44.44 351 PRO A C 1
ATOM 958 O O . PRO A 1 121 ? 17.820 15.659 18.058 1.00 44.45 351 PRO A O 1
ATOM 962 N N . LEU A 1 122 ? 20.013 15.811 17.566 1.00 40.65 352 LEU A N 1
ATOM 963 C CA . LEU A 1 122 ? 19.976 14.665 16.653 1.00 42.46 352 LEU A CA 1
ATOM 964 C C . LEU A 1 122 ? 19.782 13.364 17.428 1.00 43.66 352 LEU A C 1
ATOM 965 O O . LEU A 1 122 ? 19.007 12.501 17.021 1.00 43.66 352 LEU A O 1
ATOM 970 N N . VAL A 1 123 ? 20.491 13.229 18.545 1.00 42.88 353 VAL A N 1
ATOM 971 C CA . VAL A 1 123 ? 20.311 12.079 19.423 1.00 46.66 353 VAL A CA 1
ATOM 972 C C . VAL A 1 123 ? 18.858 11.980 19.904 1.00 50.07 353 VAL A C 1
ATOM 973 O O . VAL A 1 123 ? 18.299 10.886 20.004 1.00 51.42 353 VAL A O 1
ATOM 977 N N . ASN A 1 124 ? 18.249 13.128 20.185 1.00 49.34 354 ASN A N 1
ATOM 978 C CA . ASN A 1 124 ? 16.852 13.174 20.608 1.00 51.14 354 ASN A CA 1
ATOM 979 C C . ASN A 1 124 ? 15.911 12.699 19.508 1.00 54.56 354 ASN A C 1
ATOM 980 O O . ASN A 1 124 ? 14.939 11.983 19.769 1.00 51.61 354 ASN A O 1
ATOM 985 N N . ILE A 1 125 ? 16.203 13.111 18.279 1.00 48.89 355 ILE A N 1
ATOM 986 C CA . ILE A 1 125 ? 15.428 12.677 17.130 1.00 49.31 355 ILE A CA 1
ATOM 987 C C . ILE A 1 125 ? 15.557 11.163 16.962 1.00 50.40 355 ILE A C 1
ATOM 988 O O . ILE A 1 125 ? 14.578 10.475 16.682 1.00 51.58 355 ILE A O 1
ATOM 993 N N . ALA A 1 126 ? 16.767 10.651 17.158 1.00 46.85 356 ALA A N 1
ATOM 994 C CA . ALA A 1 126 ? 17.021 9.216 17.081 1.00 49.01 356 ALA A CA 1
ATOM 995 C C . ALA A 1 126 ? 16.219 8.453 18.138 1.00 55.87 356 ALA A C 1
ATOM 996 O O . ALA A 1 126 ? 15.623 7.415 17.850 1.00 52.96 356 ALA A O 1
ATOM 998 N N . CYS A 1 127 ? 16.223 8.970 19.363 1.00 55.99 357 CYS A N 1
ATOM 999 C CA . CYS A 1 127 ? 15.488 8.358 20.464 1.00 55.85 357 CYS A CA 1
ATOM 1000 C C . CYS A 1 127 ? 14.019 8.192 20.098 1.00 58.70 357 CYS A C 1
ATOM 1001 O O . CYS A 1 127 ? 13.387 7.204 20.468 1.00 61.40 357 CYS A O 1
ATOM 1004 N N . ARG A 1 128 ? 13.488 9.156 19.355 1.00 55.92 358 ARG A N 1
ATOM 1005 C CA . ARG A 1 128 ? 12.083 9.145 18.973 1.00 59.66 358 ARG A CA 1
ATOM 1006 C C . ARG A 1 128 ? 11.783 8.186 17.818 1.00 59.08 358 ARG A C 1
ATOM 1007 O O . ARG A 1 128 ? 10.634 8.052 17.400 1.00 62.90 358 ARG A O 1
ATOM 1015 N N . HIS A 1 129 ? 12.814 7.521 17.308 1.00 57.12 359 HIS A N 1
ATOM 1016 C CA . HIS A 1 129 ? 12.647 6.578 16.205 1.00 56.95 359 HIS A CA 1
ATOM 1017 C C . HIS A 1 129 ? 13.294 5.237 16.518 1.00 55.31 359 HIS A C 1
ATOM 1018 O O . HIS A 1 129 ? 13.920 4.623 15.654 1.00 55.54 359 HIS A O 1
ATOM 1025 N N . GLY A 1 130 ? 13.145 4.787 17.757 1.00 54.07 360 GLY A N 1
ATOM 1026 C CA . GLY A 1 130 ? 13.704 3.516 18.167 1.00 55.66 360 GLY A CA 1
ATOM 1027 C C . GLY A 1 130 ? 15.215 3.491 18.076 1.00 54.57 360 GLY A C 1
ATOM 1028 O O . GLY A 1 130 ? 15.814 2.429 17.918 1.00 56.13 360 GLY A O 1
ATOM 1029 N N . TRP A 1 131 ? 15.833 4.665 18.174 1.00 54.62 361 TRP A N 1
ATOM 1030 C CA . TRP A 1 131 ? 17.289 4.775 18.141 1.00 50.11 361 TRP A CA 1
ATOM 1031 C C . TRP A 1 131 ? 17.906 4.331 16.811 1.00 50.17 361 TRP A C 1
ATOM 1032 O O . TRP A 1 131 ? 19.103 4.057 16.734 1.00 48.31 361 TRP A O 1
ATOM 1043 N N . ASP A 1 132 ? 17.093 4.268 15.765 1.00 49.07 362 ASP A N 1
ATOM 1044 C CA . ASP A 1 132 ? 17.583 3.843 14.457 1.00 49.56 362 ASP A CA 1
ATOM 1045 C C . ASP A 1 132 ? 18.026 5.053 13.643 1.00 43.26 362 ASP A C 1
ATOM 1046 O O . ASP A 1 132 ? 17.254 5.595 12.855 1.00 41.44 362 ASP A O 1
ATOM 1051 N N . ILE A 1 133 ? 19.271 5.469 13.840 1.00 42.38 363 ILE A N 1
ATOM 1052 C CA . ILE A 1 133 ? 19.784 6.671 13.185 1.00 43.01 363 ILE A CA 1
ATOM 1053 C C . ILE A 1 133 ? 19.950 6.475 11.671 1.00 41.14 363 ILE A C 1
ATOM 1054 O O . ILE A 1 133 ? 19.771 7.411 10.893 1.00 37.76 363 ILE A O 1
ATOM 1059 N N . ASP A 1 134 ? 20.280 5.255 11.255 1.00 42.85 364 ASP A N 1
ATOM 1060 C CA . ASP A 1 134 ? 20.359 4.946 9.824 1.00 44.03 364 ASP A CA 1
ATOM 1061 C C . ASP A 1 134 ? 19.019 5.179 9.155 1.00 42.52 364 ASP A C 1
ATOM 1062 O O . ASP A 1 134 ? 18.945 5.770 8.071 1.00 43.12 364 ASP A O 1
ATOM 1067 N N . ALA A 1 135 ? 17.957 4.718 9.809 1.00 42.57 365 ALA A N 1
ATOM 1068 C CA . ALA A 1 135 ? 16.608 4.893 9.286 1.00 46.23 365 ALA A CA 1
ATOM 1069 C C . ALA A 1 135 ? 16.210 6.367 9.274 1.00 43.99 365 ALA A C 1
ATOM 1070 O O . ALA A 1 135 ? 15.475 6.819 8.393 1.00 42.06 365 ALA A O 1
ATOM 1072 N N . VAL A 1 136 ? 16.688 7.114 10.264 1.00 38.79 366 VAL A N 1
ATOM 1073 C CA . VAL A 1 136 ? 16.451 8.550 10.299 1.00 39.80 366 VAL A CA 1
ATOM 1074 C C . VAL A 1 136 ? 17.077 9.219 9.067 1.00 39.48 366 VAL A C 1
ATOM 1075 O O . VAL A 1 136 ? 16.411 9.964 8.352 1.00 39.34 366 VAL A O 1
ATOM 1079 N N . PHE A 1 137 ? 18.350 8.934 8.809 1.00 37.03 367 PHE A N 1
ATOM 1080 C CA . PHE A 1 137 ? 19.020 9.502 7.637 1.00 38.94 367 PHE A CA 1
ATOM 1081 C C . PHE A 1 137 ? 18.339 9.069 6.333 1.00 41.71 367 PHE A C 1
ATOM 1082 O O . PHE A 1 137 ? 18.085 9.889 5.454 1.00 42.26 367 PHE A O 1
ATOM 1090 N N . ASN A 1 138 ? 18.035 7.780 6.218 1.00 42.29 368 ASN A N 1
ATOM 1091 C CA . ASN A 1 138 ? 17.465 7.241 4.985 1.00 47.20 368 ASN A CA 1
ATOM 1092 C C . ASN A 1 138 ? 16.054 7.723 4.664 1.00 44.95 368 ASN A C 1
ATOM 1093 O O . ASN A 1 138 ? 15.652 7.719 3.506 1.00 47.85 368 ASN A O 1
ATOM 1098 N N . ALA A 1 139 ? 15.313 8.151 5.682 1.00 46.72 369 ALA A N 1
ATOM 1099 C CA . ALA A 1 139 ? 13.943 8.632 5.485 1.00 47.28 369 ALA A CA 1
ATOM 1100 C C . ALA A 1 139 ? 13.868 10.051 4.918 1.00 52.09 369 ALA A C 1
ATOM 1101 O O . ALA A 1 139 ? 12.819 10.474 4.422 1.00 49.37 369 ALA A O 1
ATOM 1103 N N . HIS A 1 140 ? 14.970 10.792 5.016 1.00 48.92 370 HIS A N 1
ATOM 1104 C CA . HIS A 1 140 ? 15.033 12.134 4.447 1.00 42.57 370 HIS A CA 1
ATOM 1105 C C . HIS A 1 140 ? 15.751 12.082 3.100 1.00 41.31 370 HIS A C 1
ATOM 1106 O O . HIS A 1 140 ? 16.893 11.640 3.012 1.00 44.09 370 HIS A O 1
ATOM 1113 N N . PRO A 1 141 ? 15.077 12.531 2.038 1.00 43.89 371 PRO A N 1
ATOM 1114 C CA . PRO A 1 141 ? 15.611 12.378 0.678 1.00 43.43 371 PRO A CA 1
ATOM 1115 C C . PRO A 1 141 ? 16.996 13.006 0.471 1.00 43.74 371 PRO A C 1
ATOM 1116 O O . PRO A 1 141 ? 17.858 12.386 -0.150 1.00 48.05 371 PRO A O 1
ATOM 1120 N N A ARG A 1 142 ? 17.193 14.218 0.982 0.50 41.54 372 ARG A N 1
ATOM 1121 N N B ARG A 1 142 ? 17.216 14.209 0.990 0.50 41.48 372 ARG A N 1
ATOM 1122 C CA A ARG A 1 142 ? 18.473 14.912 0.855 0.50 40.39 372 ARG A CA 1
ATOM 1123 C CA B ARG A 1 142 ? 18.505 14.872 0.794 0.50 40.39 372 ARG A CA 1
ATOM 1124 C C A ARG A 1 142 ? 19.543 14.224 1.692 0.50 38.20 372 ARG A C 1
ATOM 1125 C C B ARG A 1 142 ? 19.579 14.391 1.773 0.50 38.15 372 ARG A C 1
ATOM 1126 O O A ARG A 1 142 ? 20.682 14.057 1.260 0.50 37.14 372 ARG A O 1
ATOM 1127 O O B ARG A 1 142 ? 20.771 14.523 1.508 0.50 37.58 372 ARG A O 1
ATOM 1142 N N . LEU A 1 143 ? 19.157 13.816 2.894 1.00 38.99 373 LEU A N 1
ATOM 1143 C CA . LEU A 1 143 ? 20.102 13.297 3.872 1.00 39.99 373 LEU A CA 1
ATOM 1144 C C . LEU A 1 143 ? 20.519 11.850 3.600 1.00 38.18 373 LEU A C 1
ATOM 1145 O O . LEU A 1 143 ? 21.584 11.411 4.038 1.00 35.04 373 LEU A O 1
ATOM 1150 N N . SER A 1 144 ? 19.691 11.118 2.859 1.00 37.93 374 SER A N 1
ATOM 1151 C CA . SER A 1 144 ? 19.879 9.676 2.689 1.00 38.17 374 SER A CA 1
ATOM 1152 C C . SER A 1 144 ? 21.160 9.305 1.948 1.00 34.65 374 SER A C 1
ATOM 1153 O O . SER A 1 144 ? 21.640 8.177 2.048 1.00 36.71 374 SER A O 1
ATOM 1156 N N . ILE A 1 145 ? 21.717 10.249 1.200 1.00 32.76 375 ILE A N 1
ATOM 1157 C CA . ILE A 1 145 ? 22.945 9.983 0.455 1.00 31.20 375 ILE A CA 1
ATOM 1158 C C . ILE A 1 145 ? 24.230 10.131 1.292 1.00 30.90 375 ILE A C 1
ATOM 1159 O O . ILE A 1 145 ? 25.336 9.903 0.791 1.00 30.08 375 ILE A O 1
ATOM 1164 N N . TRP A 1 146 ? 24.090 10.508 2.561 1.00 29.74 376 TRP A N 1
ATOM 1165 C CA . TRP A 1 146 ? 25.263 10.745 3.421 1.00 29.55 376 TRP A CA 1
ATOM 1166 C C . TRP A 1 146 ? 25.429 9.634 4.453 1.00 28.79 376 TRP A C 1
ATOM 1167 O O . TRP A 1 146 ? 24.484 9.288 5.159 1.00 29.78 376 TRP A O 1
ATOM 1178 N N . TYR A 1 147 ? 26.626 9.069 4.538 1.00 31.25 377 TYR A N 1
ATOM 1179 C CA . TYR A 1 147 ? 26.917 8.107 5.594 1.00 33.36 377 TYR A CA 1
ATOM 1180 C C . TYR A 1 147 ? 26.699 8.779 6.962 1.00 33.84 377 TYR A C 1
ATOM 1181 O O . TYR A 1 147 ? 27.032 9.951 7.146 1.00 30.19 377 TYR A O 1
ATOM 1190 N N . VAL A 1 148 ? 26.135 8.045 7.912 1.00 33.63 378 VAL A N 1
ATOM 1191 C CA . VAL A 1 148 ? 26.032 8.537 9.285 1.00 35.01 378 VAL A CA 1
ATOM 1192 C C . VAL A 1 148 ? 27.429 8.693 9.885 1.00 34.77 378 VAL A C 1
ATOM 1193 O O . VAL A 1 148 ? 28.241 7.775 9.817 1.00 33.75 378 VAL A O 1
ATOM 1197 N N . PRO A 1 149 ? 27.726 9.874 10.451 1.00 33.33 379 PRO A N 1
ATOM 1198 C CA . PRO A 1 149 ? 29.068 10.100 11.002 1.00 33.10 379 PRO A CA 1
ATOM 1199 C C . PRO A 1 149 ? 29.317 9.215 12.228 1.00 34.17 379 PRO A C 1
ATOM 1200 O O . PRO A 1 149 ? 28.398 8.950 13.006 1.00 36.02 379 PRO A O 1
ATOM 1204 N N . THR A 1 150 ? 30.556 8.771 12.389 1.00 36.82 380 THR A N 1
ATOM 1205 C CA . THR A 1 150 ? 30.929 7.856 13.464 1.00 43.05 380 THR A CA 1
ATOM 1206 C C . THR A 1 150 ? 30.482 8.339 14.846 1.00 42.72 380 THR A C 1
ATOM 1207 O O . THR A 1 150 ? 29.773 7.631 15.561 1.00 42.46 380 THR A O 1
ATOM 1211 N N . LYS A 1 151 ? 30.886 9.551 15.206 1.00 43.09 381 LYS A N 1
ATOM 1212 C CA . LYS A 1 151 ? 30.564 10.104 16.520 1.00 39.18 381 LYS A CA 1
ATOM 1213 C C . LYS A 1 151 ? 29.060 10.125 16.794 1.00 40.58 381 LYS A C 1
ATOM 1214 O O . LYS A 1 151 ? 28.621 9.778 17.888 1.00 41.43 381 LYS A O 1
ATOM 1220 N N . LEU A 1 152 ? 28.265 10.527 15.805 1.00 38.01 382 LEU A N 1
ATOM 1221 C CA . LEU A 1 152 ? 26.813 10.547 15.971 1.00 35.42 382 LEU A CA 1
ATOM 1222 C C . LEU A 1 152 ? 26.260 9.146 16.251 1.00 41.54 382 LEU A C 1
ATOM 1223 O O . LEU A 1 152 ? 25.386 8.960 17.109 1.00 38.08 382 LEU A O 1
ATOM 1228 N N . ARG A 1 153 ? 26.771 8.160 15.519 1.00 37.51 383 ARG A N 1
ATOM 1229 C CA . ARG A 1 153 ? 26.355 6.779 15.724 1.00 38.65 383 ARG A CA 1
ATOM 1230 C C . ARG A 1 153 ? 26.717 6.313 17.140 1.00 40.57 383 ARG A C 1
ATOM 1231 O O . ARG A 1 153 ? 25.897 5.713 17.831 1.00 38.03 383 ARG A O 1
ATOM 1239 N N . GLN A 1 154 ? 27.941 6.600 17.572 1.00 39.56 384 GLN A N 1
ATOM 1240 C CA . GLN A 1 154 ? 28.380 6.219 18.915 1.00 44.40 384 GLN A CA 1
ATOM 1241 C C . GLN A 1 154 ? 27.511 6.839 20.014 1.00 46.74 384 GLN A C 1
ATOM 1242 O O . GLN A 1 154 ? 27.130 6.159 20.964 1.00 50.47 384 GLN A O 1
ATOM 1248 N N . LEU A 1 155 ? 27.194 8.124 19.875 1.00 43.69 385 LEU A N 1
ATOM 1249 C CA . LEU A 1 155 ? 26.358 8.816 20.854 1.00 45.31 385 LEU A CA 1
ATOM 1250 C C . LEU A 1 155 ? 24.957 8.228 20.916 1.00 48.89 385 LEU A C 1
ATOM 1251 O O . LEU A 1 155 ? 24.385 8.090 21.998 1.00 48.14 385 LEU A O 1
ATOM 1256 N N . CYS A 1 156 ? 24.396 7.898 19.756 1.00 41.95 386 CYS A N 1
ATOM 1257 C CA . CYS A 1 156 ? 23.061 7.312 19.706 1.00 44.65 386 CYS A CA 1
ATOM 1258 C C . CYS A 1 156 ? 23.050 5.958 20.404 1.00 48.69 386 CYS A C 1
ATOM 1259 O O . CYS A 1 156 ? 22.068 5.594 21.058 1.00 51.77 386 CYS A O 1
ATOM 1262 N N . HIS A 1 157 ? 24.145 5.218 20.265 1.00 45.04 387 HIS A N 1
ATOM 1263 C CA . HIS A 1 157 ? 24.248 3.901 20.877 1.00 50.84 387 HIS A CA 1
ATOM 1264 C C . HIS A 1 157 ? 24.457 4.013 22.385 1.00 50.46 387 HIS A C 1
ATOM 1265 O O . HIS A 1 157 ? 23.861 3.268 23.15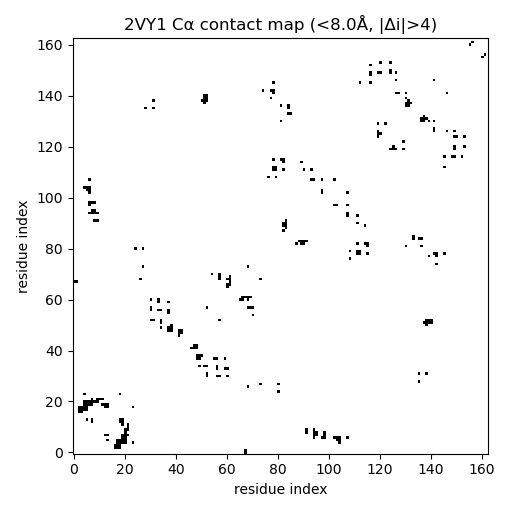6 1.00 51.61 387 HIS A O 1
ATOM 1272 N N . LEU A 1 158 ? 25.325 4.937 22.785 1.00 54.20 388 LEU A N 1
ATOM 1273 C CA . LEU A 1 158 ? 25.572 5.227 24.193 1.00 55.90 388 LEU A CA 1
ATOM 1274 C C . LEU A 1 158 ? 24.282 5.618 24.886 1.00 56.81 388 LEU A C 1
ATOM 1275 O O . LEU A 1 158 ? 24.030 5.225 26.024 1.00 61.78 388 LEU A O 1
ATOM 1280 N N . GLU A 1 159 ? 23.461 6.389 24.185 1.00 56.82 389 GLU A N 1
ATOM 1281 C CA . GLU A 1 159 ? 22.224 6.898 24.757 1.00 58.78 389 GLU A CA 1
ATOM 1282 C C . GLU A 1 159 ? 21.141 5.825 24.830 1.00 62.23 389 GLU A C 1
ATOM 1283 O O . GLU A 1 159 ? 20.398 5.754 25.808 1.00 62.01 389 GLU A O 1
ATOM 1289 N N . ARG A 1 160 ? 21.049 4.994 23.796 1.00 57.98 390 ARG A N 1
ATOM 1290 C CA . ARG A 1 160 ? 20.090 3.896 23.804 1.00 60.63 390 ARG A CA 1
ATOM 1291 C C . ARG A 1 160 ? 20.385 2.917 24.937 1.00 62.72 390 ARG A C 1
ATOM 1292 O O . ARG A 1 160 ? 19.470 2.380 25.558 1.00 65.10 390 ARG A O 1
ATOM 1300 N N . ASN A 1 161 ? 21.665 2.685 25.201 1.00 59.00 391 ASN A N 1
ATOM 1301 C CA . ASN A 1 161 ? 22.055 1.802 26.288 1.00 60.76 391 ASN A CA 1
ATOM 1302 C C . ASN A 1 161 ? 21.675 2.404 27.640 1.00 69.82 391 ASN A C 1
ATOM 1303 O O . ASN A 1 161 ? 21.100 1.727 28.492 1.00 71.55 391 ASN A O 1
ATOM 1308 N N . ASN A 1 162 ? 21.993 3.682 27.829 1.00 68.10 392 ASN A N 1
ATOM 1309 C CA . ASN A 1 162 ? 21.581 4.390 29.034 1.00 66.18 392 ASN A CA 1
ATOM 1310 C C . ASN A 1 162 ? 20.069 4.344 29.193 1.00 68.05 392 ASN A C 1
ATOM 1311 O O . ASN A 1 162 ? 19.556 4.287 30.308 1.00 77.42 392 ASN A O 1
ATOM 1316 N N . ALA A 1 163 ? 19.361 4.356 28.069 1.00 64.98 393 ALA A N 1
ATOM 1317 C CA . ALA A 1 163 ? 17.905 4.287 28.078 1.00 68.90 393 ALA A CA 1
ATOM 1318 C C . ALA A 1 163 ? 17.411 2.928 28.557 1.00 75.27 393 ALA A C 1
ATOM 1319 O O . ALA A 1 163 ? 16.568 2.851 29.446 1.00 80.32 393 ALA A O 1
ATOM 1321 N N . VAL A 1 164 ? 17.931 1.858 27.962 1.00 74.75 394 VAL A N 1
ATOM 1322 C CA . VAL A 1 164 ? 17.529 0.510 28.350 1.00 77.15 394 VAL A CA 1
ATOM 1323 C C . VAL A 1 164 ? 17.963 0.209 29.781 1.00 78.29 394 VAL A C 1
ATOM 1324 O O . VAL A 1 164 ? 17.312 -0.559 30.487 1.00 78.25 394 VAL A O 1
ATOM 1328 N N . ALA A 1 165 ? 19.065 0.818 30.203 1.00 76.02 395 ALA A N 1
ATOM 1329 C CA . ALA A 1 165 ? 19.543 0.658 31.568 1.00 80.44 395 ALA A CA 1
ATOM 1330 C C . ALA A 1 165 ? 18.834 1.405 32.690 1.00 87.98 395 ALA A C 1
ATOM 1331 O O . ALA A 1 165 ? 18.275 0.792 33.602 1.00 89.85 395 ALA A O 1
ATOM 1333 N N . ALA A 1 166 ? 18.856 2.731 32.604 1.00 86.78 396 ALA A N 1
ATOM 1334 C CA . ALA A 1 166 ? 18.084 3.603 33.483 1.00 90.30 396 ALA A CA 1
ATOM 1335 C C . ALA A 1 166 ? 16.595 3.260 33.492 1.00 93.81 396 ALA A C 1
ATOM 1336 O O . ALA A 1 166 ? 15.970 3.215 34.551 1.00 98.09 396 ALA A O 1
ATOM 1338 N N . ALA A 1 167 ? 16.034 3.008 32.313 1.00 89.37 397 ALA A N 1
ATOM 1339 C CA . ALA A 1 167 ? 14.597 2.783 32.188 1.00 92.82 397 ALA A CA 1
ATOM 1340 C C . ALA A 1 167 ? 14.206 1.306 32.188 1.00 95.09 397 ALA A C 1
ATOM 1341 O O . ALA A 1 167 ? 13.237 0.912 31.540 1.00 95.92 397 ALA A O 1
ATOM 1343 N N . ALA A 1 168 ? 14.961 0.492 32.915 1.00 95.72 398 ALA A N 1
ATOM 1344 C CA . ALA A 1 168 ? 14.590 -0.902 33.121 1.00 95.02 398 ALA A CA 1
ATOM 1345 C C . ALA A 1 168 ? 14.430 -1.160 34.613 1.00 99.38 398 ALA A C 1
ATOM 1346 O O . ALA A 1 168 ? 13.896 -2.190 35.025 1.00 99.42 398 ALA A O 1
ATOM 1348 N N . ALA A 1 169 ? 14.898 -0.208 35.415 1.00 98.09 399 ALA A N 1
ATOM 1349 C CA . ALA A 1 169 ? 14.791 -0.294 36.866 1.00 99.19 399 ALA A CA 1
ATOM 1350 C C . ALA A 1 169 ? 13.398 0.115 37.342 1.00 99.77 399 ALA A C 1
ATOM 1352 N N . LEU A 1 170 ? 12.387 -0.350 36.813 1.00 98.84 400 LEU A N 1
#

Organism: Arabidopsis thaliana (NCBI:txid3702)

Foldseek 3Di:
DQQDEWQDAPPDADPDRYGYVVVVLVLLVVLVVLLVVQQVVCVVVVHDRALARDPVSQVSCVVVVVVVDDDVSCLLQLLLNVCCQQPVPVSNVLSVVCVVVVHGPVVSSVVSLVVLLVVCVVVVLPSLVSQCVGPSSNRYDDHPVSNVVSVVVVVVCCVVVVD

Solvent-accessible surface area: 9481 Å² total

Sequence (163 aa):
REHPFIVTEPGEVARGKKNGLDYLFHLYEEQCCREFLLQVQTIAKDRGEKCPTKVTNQVFRYAKKSGASYINKPKMRHYVHCYALHCLDEEASNALRRAFKERGENVGSWRQACYKPLVNIACRHGWDIDAVFNAHPRRLSIWYVPTKLRQLCHLERNNAVAAAAA